Protein AF-A0A7J3U9I0-F1 (afdb_monomer_lite)

Sequence (97 aa):
MYSQPVFYPKKRVRLPVLFVVLMLVSSALPVAVAESNIKNSVKGYDKGVSWQPVVPLKKVTFVNFDENSYLDDYSYLAAVPTTVFYDKDGGRLFSYP

Foldseek 3Di:
DDDDDDDDDDDPPPVVVVVVVVVVVVVCVVVVVVVPPPVPPDLDCPPPPDVFAEDEDDDDQDDDDDPVDCPVVVSVVVLPFDDWDADPVVRYIYGHD

Secondary structure (DSSP, 8-state):
-PPPP-------THHHHHHHHHHHHHHHHHHHHHHHHHHHH----TTSSSSS-EEE----------TT-HHHHHHHHHHS---EEEETTTTEEEE--

Radius of gyration: 36.99 Å; chains: 1; bounding box: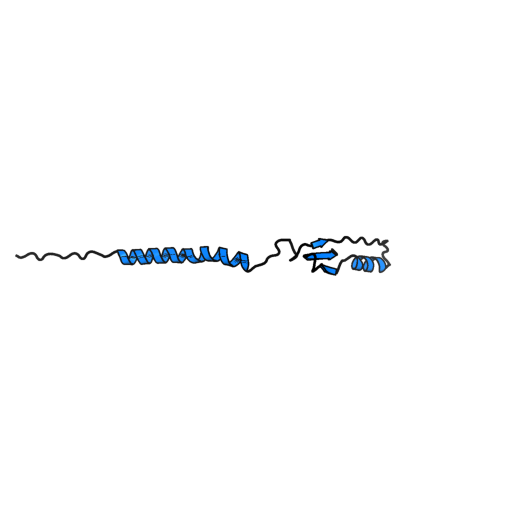 92×30×95 Å

pLDDT: mean 72.9, std 11.1, range [46.0, 91.0]

Structure (mmCIF, N/CA/C/O backbone):
data_AF-A0A7J3U9I0-F1
#
_entry.id   AF-A0A7J3U9I0-F1
#
loop_
_atom_site.group_PDB
_atom_site.id
_atom_site.type_symbol
_atom_site.label_atom_id
_atom_site.label_alt_id
_atom_site.label_comp_id
_atom_site.label_asym_id
_atom_site.label_entity_id
_atom_site.label_seq_id
_atom_site.pdbx_PDB_ins_code
_atom_site.Cartn_x
_atom_site.Cartn_y
_atom_site.Cartn_z
_atom_site.occupancy
_atom_site.B_iso_or_equiv
_atom_site.auth_seq_id
_atom_site.auth_comp_id
_atom_site.auth_asym_id
_atom_site.auth_atom_id
_atom_site.pdbx_PDB_model_num
ATOM 1 N N . MET A 1 1 ? 59.105 16.217 -81.661 1.00 47.66 1 MET A N 1
ATOM 2 C CA . MET A 1 1 ? 57.765 15.927 -81.107 1.00 47.66 1 MET A CA 1
ATOM 3 C C . MET A 1 1 ? 57.962 15.638 -79.621 1.00 47.66 1 MET A C 1
ATOM 5 O O . MET A 1 1 ? 58.440 14.565 -79.289 1.00 47.66 1 MET A O 1
ATOM 9 N N . TYR A 1 2 ? 57.783 16.636 -78.748 1.00 46.00 2 TYR A N 1
ATOM 10 C CA . TYR A 1 2 ? 58.023 16.487 -77.303 1.00 46.00 2 TYR A CA 1
ATOM 11 C C . TYR A 1 2 ? 56.730 16.038 -76.612 1.00 46.00 2 TYR A C 1
ATOM 13 O O . TYR A 1 2 ? 55.743 16.772 -76.624 1.00 46.00 2 TYR A O 1
ATOM 21 N N . SER A 1 3 ? 56.738 14.839 -76.024 1.00 58.91 3 SER A N 1
ATOM 22 C CA . SER A 1 3 ? 55.665 14.364 -75.143 1.00 58.91 3 SER A CA 1
ATOM 23 C C . SER A 1 3 ? 55.752 15.066 -73.792 1.00 58.91 3 SER A C 1
ATOM 25 O O . SER A 1 3 ? 56.786 15.016 -73.129 1.00 58.91 3 SER A O 1
ATOM 27 N N . GLN A 1 4 ? 54.658 15.702 -73.380 1.00 65.50 4 GLN A N 1
ATOM 28 C CA . GLN A 1 4 ? 54.516 16.294 -72.050 1.00 65.50 4 GLN A CA 1
ATOM 29 C C . GLN A 1 4 ? 54.206 15.194 -71.016 1.00 65.50 4 GLN A C 1
ATOM 31 O O . GLN A 1 4 ? 53.423 14.287 -71.319 1.00 65.50 4 GLN A O 1
ATOM 36 N N . PRO A 1 5 ? 54.764 15.249 -69.794 1.00 63.97 5 PRO A N 1
ATOM 37 C CA . PRO A 1 5 ? 54.437 14.286 -68.749 1.00 63.97 5 PRO A CA 1
ATOM 38 C C . PRO A 1 5 ? 53.038 14.556 -68.170 1.00 63.97 5 PRO A C 1
ATOM 40 O O . PRO A 1 5 ? 52.732 15.657 -67.714 1.00 63.97 5 PRO A O 1
ATOM 43 N N . VAL A 1 6 ? 52.185 13.529 -68.164 1.00 69.69 6 VAL A N 1
ATOM 44 C CA . VAL A 1 6 ? 50.837 13.583 -67.578 1.00 69.69 6 VAL A CA 1
ATOM 45 C C . VAL A 1 6 ? 50.936 13.399 -66.062 1.00 69.69 6 VAL A C 1
ATOM 47 O O . VAL A 1 6 ? 51.335 12.343 -65.573 1.00 69.69 6 VAL A O 1
ATOM 50 N N . PHE A 1 7 ? 50.567 14.435 -65.311 1.00 67.38 7 PHE A N 1
ATOM 51 C CA . PHE A 1 7 ? 50.587 14.434 -63.850 1.00 67.38 7 PHE A CA 1
ATOM 52 C C . PHE A 1 7 ? 49.279 13.838 -63.305 1.00 67.38 7 PHE A C 1
ATOM 54 O O . PHE A 1 7 ? 48.215 14.442 -63.437 1.00 67.38 7 PHE A O 1
ATOM 61 N N . TYR A 1 8 ? 49.336 12.659 -62.679 1.00 63.22 8 TYR A N 1
ATOM 62 C CA . TYR A 1 8 ? 48.174 12.061 -62.010 1.00 63.22 8 TYR A CA 1
ATOM 63 C C . TYR A 1 8 ? 48.123 12.483 -60.531 1.00 63.22 8 TYR A C 1
ATOM 65 O O . TYR A 1 8 ? 49.021 12.122 -59.763 1.00 63.22 8 TYR A O 1
ATOM 73 N N . PRO A 1 9 ? 47.089 13.218 -60.076 1.00 65.25 9 PRO A N 1
ATOM 74 C CA . PRO A 1 9 ? 46.998 13.628 -58.681 1.00 65.25 9 PRO A CA 1
ATOM 75 C C . PRO A 1 9 ? 46.636 12.442 -57.774 1.00 65.25 9 PRO A C 1
ATOM 77 O O . PRO A 1 9 ? 45.623 11.763 -57.953 1.00 65.25 9 PRO A O 1
ATOM 80 N N . LYS A 1 10 ? 47.456 12.215 -56.743 1.00 69.19 10 LYS A N 1
ATOM 81 C CA . LYS A 1 10 ? 47.233 11.196 -55.707 1.00 69.19 10 LYS A CA 1
ATOM 82 C C . LYS A 1 10 ? 46.006 11.566 -54.862 1.00 69.19 10 LYS A C 1
ATOM 84 O O . LYS A 1 10 ? 46.076 12.464 -54.022 1.00 69.19 10 LYS A O 1
ATOM 89 N N . LYS A 1 11 ? 44.878 10.872 -55.063 1.00 66.00 11 LYS A N 1
ATOM 90 C CA . LYS A 1 11 ? 43.642 11.091 -54.289 1.00 66.00 11 LYS A CA 1
ATOM 91 C C . LYS A 1 11 ? 43.878 10.800 -52.799 1.00 66.00 11 LYS A C 1
ATOM 93 O O . LYS A 1 11 ? 44.210 9.680 -52.415 1.00 66.00 11 LYS A O 1
ATOM 98 N N . ARG A 1 12 ? 43.703 11.809 -51.939 1.00 68.69 12 ARG A N 1
ATOM 99 C CA . ARG A 1 12 ? 43.782 11.670 -50.474 1.00 68.69 12 ARG A CA 1
ATOM 100 C C . ARG A 1 12 ? 42.434 11.177 -49.927 1.00 68.69 12 ARG A C 1
ATOM 102 O O . ARG A 1 12 ? 41.576 11.973 -49.580 1.00 68.69 12 ARG A O 1
ATOM 109 N N . VAL A 1 13 ? 42.262 9.857 -49.824 1.00 67.44 13 VAL A N 1
ATOM 110 C CA . VAL A 1 13 ? 41.005 9.195 -49.382 1.00 67.44 13 VAL A CA 1
ATOM 111 C C . VAL A 1 13 ? 40.817 9.205 -47.848 1.00 67.44 13 VAL A C 1
ATOM 113 O O . VAL A 1 13 ? 39.841 8.689 -47.324 1.00 67.44 13 VAL A O 1
ATOM 116 N N . ARG A 1 14 ? 41.729 9.823 -47.087 1.00 76.75 14 ARG A N 1
ATOM 117 C CA . ARG A 1 14 ? 41.706 9.798 -45.609 1.00 76.75 14 ARG A CA 1
ATOM 118 C C . ARG A 1 14 ? 40.547 10.596 -44.999 1.00 76.75 14 ARG A C 1
ATOM 120 O O . ARG A 1 14 ? 40.029 10.213 -43.960 1.00 76.75 14 ARG A O 1
ATOM 127 N N . LEU A 1 15 ? 40.139 11.684 -45.654 1.00 81.31 15 LEU A N 1
ATOM 128 C CA . LEU A 1 15 ? 39.080 12.569 -45.168 1.00 81.31 15 LEU A CA 1
ATOM 129 C C . LEU A 1 15 ? 37.677 11.929 -45.215 1.00 81.31 15 LEU A C 1
ATOM 131 O O . LEU A 1 15 ? 37.013 11.935 -44.184 1.00 81.31 15 LEU A O 1
ATOM 135 N N . PRO A 1 16 ? 37.213 11.326 -46.332 1.00 83.12 16 PRO A N 1
ATOM 136 C CA . PRO A 1 16 ? 35.890 10.697 -46.359 1.00 83.12 16 PRO A CA 1
ATOM 137 C C . PRO A 1 16 ? 35.786 9.490 -45.418 1.00 83.12 16 PRO A C 1
ATOM 139 O O . PRO A 1 16 ? 34.738 9.277 -44.820 1.00 83.12 16 PRO A O 1
ATOM 142 N N . VAL A 1 17 ? 36.874 8.738 -45.222 1.00 87.12 17 VAL A N 1
ATOM 143 C CA . VAL A 1 17 ? 36.898 7.602 -44.285 1.00 87.12 17 VAL A CA 1
ATOM 144 C C . VAL A 1 17 ? 36.684 8.071 -42.843 1.00 87.12 17 VAL A C 1
ATOM 146 O O . VAL A 1 17 ? 35.922 7.449 -42.110 1.00 87.12 17 VAL A O 1
ATOM 149 N N . LEU A 1 18 ? 37.282 9.201 -42.451 1.00 90.50 18 LEU A N 1
ATOM 150 C CA . LEU A 1 18 ? 37.069 9.796 -41.129 1.00 90.50 18 LEU A CA 1
ATOM 151 C C . LEU A 1 18 ? 35.592 10.157 -40.900 1.00 90.50 18 LEU A C 1
ATOM 153 O O . LEU A 1 18 ? 35.048 9.857 -39.841 1.00 90.50 18 LEU A O 1
ATOM 157 N N . PHE A 1 19 ? 34.936 10.757 -41.897 1.00 90.44 19 PHE A N 1
ATOM 158 C CA . PHE A 1 19 ? 33.518 11.124 -41.807 1.00 90.44 19 PHE A CA 1
ATOM 159 C C . PHE A 1 19 ? 32.603 9.907 -41.645 1.00 90.44 19 PHE A C 1
ATOM 161 O O . PHE A 1 19 ? 31.689 9.937 -40.825 1.00 90.44 19 PHE A O 1
ATOM 168 N N . VAL A 1 20 ? 32.877 8.823 -42.376 1.00 90.75 20 VAL A N 1
ATOM 169 C CA . VAL A 1 20 ? 32.106 7.573 -42.281 1.00 90.75 20 VAL A CA 1
ATOM 170 C C . VAL A 1 20 ? 32.248 6.950 -40.890 1.00 90.75 20 VAL A C 1
ATOM 172 O O . VAL A 1 20 ? 31.256 6.542 -40.292 1.00 90.75 20 VAL A O 1
ATOM 175 N N . VAL A 1 21 ? 33.464 6.930 -40.337 1.00 89.94 21 VAL A N 1
ATOM 176 C CA . VAL A 1 21 ? 33.707 6.425 -38.976 1.00 89.94 21 VAL A CA 1
ATOM 177 C C . VAL A 1 21 ? 32.987 7.284 -37.936 1.00 89.94 21 VAL A C 1
ATOM 179 O O . VAL A 1 21 ? 32.360 6.746 -37.027 1.00 89.94 21 VAL A O 1
ATOM 182 N N . LEU A 1 22 ? 33.008 8.609 -38.088 1.00 91.00 22 LEU A N 1
ATOM 183 C CA . LEU A 1 22 ? 32.349 9.526 -37.156 1.00 91.00 22 LEU A CA 1
ATOM 184 C C . LEU A 1 22 ? 30.818 9.367 -37.165 1.00 91.00 22 LEU A C 1
ATOM 186 O O . LEU A 1 22 ? 30.194 9.404 -36.106 1.00 91.00 22 LEU A O 1
ATOM 190 N N . MET A 1 23 ? 30.222 9.124 -38.338 1.00 87.25 23 MET A N 1
ATOM 191 C CA . MET A 1 23 ? 28.793 8.808 -38.475 1.00 87.25 23 MET A CA 1
ATOM 192 C C . MET A 1 23 ? 28.418 7.455 -37.856 1.00 87.25 23 MET A C 1
ATOM 194 O O . MET A 1 23 ? 27.354 7.324 -37.257 1.00 87.25 23 MET A O 1
ATOM 198 N N . LEU A 1 24 ? 29.284 6.446 -37.969 1.00 85.75 24 LEU A N 1
ATOM 199 C CA . LEU A 1 24 ? 29.040 5.145 -37.342 1.00 85.75 24 LEU A CA 1
ATOM 200 C C . LEU A 1 24 ? 29.098 5.246 -35.813 1.00 85.75 24 LEU A C 1
ATOM 202 O O . LEU A 1 24 ? 28.224 4.714 -35.131 1.00 85.75 24 LEU A O 1
ATOM 206 N N . VAL A 1 25 ? 30.068 5.986 -35.268 1.00 85.31 25 VAL A N 1
ATOM 207 C CA . VAL A 1 25 ? 30.203 6.180 -33.815 1.00 85.31 25 VAL A CA 1
ATOM 208 C C . VAL A 1 25 ? 29.043 7.001 -33.242 1.00 85.31 25 VAL A C 1
ATOM 210 O O . VAL A 1 25 ? 28.558 6.678 -32.159 1.00 85.31 25 VAL A O 1
ATOM 213 N N . SER A 1 26 ? 28.541 8.014 -33.959 1.00 81.88 26 SER A N 1
ATOM 214 C CA . SER A 1 26 ? 27.419 8.829 -33.470 1.00 81.88 26 SER A CA 1
ATOM 215 C C . SER A 1 26 ? 26.119 8.031 -33.317 1.00 81.88 26 SER A C 1
ATOM 217 O O . SER A 1 26 ? 25.340 8.310 -32.406 1.00 81.88 26 SER A O 1
ATOM 219 N N . SER A 1 27 ? 25.912 6.996 -34.139 1.00 77.19 27 SER A N 1
ATOM 220 C CA . SER A 1 27 ? 24.740 6.115 -34.053 1.00 77.19 27 SER A CA 1
ATOM 221 C C . SER A 1 27 ? 24.719 5.219 -32.806 1.00 77.19 27 SER A C 1
ATOM 223 O O . SER A 1 27 ? 23.649 4.794 -32.376 1.00 77.19 27 SER A O 1
ATOM 225 N N . ALA A 1 28 ? 25.879 4.962 -32.190 1.00 73.81 28 ALA A N 1
ATOM 226 C CA . ALA A 1 28 ? 26.002 4.097 -31.015 1.00 73.81 28 ALA A CA 1
ATOM 227 C C . ALA A 1 28 ? 25.819 4.843 -29.678 1.00 73.81 28 ALA A C 1
ATOM 229 O O . ALA A 1 28 ? 25.585 4.216 -28.644 1.00 73.81 28 ALA A O 1
ATOM 230 N N . LEU A 1 29 ? 25.893 6.180 -29.682 1.00 71.25 29 LEU A N 1
ATOM 231 C CA . LEU A 1 29 ? 25.771 7.004 -28.473 1.00 71.25 29 LEU A CA 1
ATOM 232 C C . LEU A 1 29 ? 24.406 6.883 -27.761 1.00 71.25 29 LEU A C 1
ATOM 234 O O . LEU A 1 29 ? 24.408 6.767 -26.537 1.00 71.25 29 LEU A O 1
ATOM 238 N N . PRO A 1 30 ? 23.245 6.857 -28.448 1.00 70.06 30 PRO A N 1
ATOM 239 C CA . PRO A 1 30 ? 21.945 6.790 -27.772 1.00 70.06 30 PRO A CA 1
ATOM 240 C C . PRO A 1 30 ? 21.745 5.497 -26.969 1.00 70.06 30 PRO A C 1
ATOM 242 O O . PRO A 1 30 ? 21.123 5.520 -25.910 1.00 70.06 30 PRO A O 1
ATOM 245 N N . VAL A 1 31 ? 22.308 4.379 -27.443 1.00 69.25 31 VAL A N 1
ATOM 246 C CA . VAL A 1 31 ? 22.174 3.057 -26.807 1.00 69.25 31 VAL A CA 1
ATOM 247 C C . VAL A 1 31 ? 22.924 3.005 -25.473 1.00 69.25 31 VAL A C 1
ATOM 249 O O . VAL A 1 31 ? 22.393 2.497 -24.491 1.00 69.25 31 VAL A O 1
ATOM 252 N N . ALA A 1 32 ? 24.117 3.604 -25.399 1.00 64.75 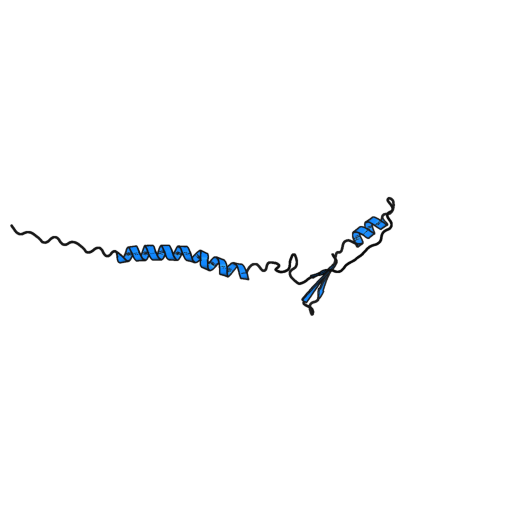32 ALA A N 1
ATOM 253 C CA . ALA A 1 32 ? 24.908 3.656 -24.167 1.00 64.75 32 ALA A CA 1
ATOM 254 C C . ALA A 1 32 ? 24.303 4.583 -23.090 1.00 64.75 32 ALA A C 1
ATOM 256 O O . ALA A 1 32 ? 24.536 4.393 -21.897 1.00 64.75 32 ALA A O 1
ATOM 257 N N . VAL A 1 33 ? 23.525 5.593 -23.496 1.00 64.12 33 VAL A N 1
ATOM 258 C CA . VAL A 1 33 ? 22.925 6.586 -22.583 1.00 64.12 33 VAL A CA 1
ATOM 259 C C . VAL A 1 33 ? 21.529 6.158 -22.095 1.00 64.12 33 VAL A C 1
ATOM 261 O O . VAL A 1 33 ? 21.072 6.616 -21.044 1.00 64.12 33 VAL A O 1
ATOM 264 N N . ALA A 1 34 ? 20.858 5.248 -22.808 1.00 59.84 34 ALA A N 1
ATOM 265 C CA . ALA A 1 34 ? 19.535 4.744 -22.438 1.00 59.84 34 ALA A CA 1
ATOM 266 C C . ALA A 1 34 ? 19.550 3.864 -21.170 1.00 59.84 34 ALA A C 1
ATOM 268 O O . ALA A 1 34 ? 18.651 3.978 -20.337 1.00 59.84 34 ALA A O 1
ATOM 269 N N . GLU A 1 35 ? 20.580 3.036 -20.963 1.00 57.03 35 GLU A N 1
ATOM 270 C CA . GLU A 1 35 ? 20.673 2.177 -19.768 1.00 57.03 35 GLU A CA 1
ATOM 271 C C . GLU A 1 35 ? 20.998 2.942 -18.474 1.00 57.03 35 GLU A C 1
ATOM 273 O O . GLU A 1 35 ? 20.634 2.492 -17.385 1.00 57.03 35 GLU A O 1
ATOM 278 N N . SER A 1 36 ? 21.664 4.099 -18.559 1.00 57.50 36 SER A N 1
ATOM 279 C CA . SER A 1 36 ? 22.153 4.822 -17.375 1.00 57.50 36 SER A CA 1
ATOM 280 C C . SER A 1 36 ? 21.109 5.740 -16.729 1.00 57.50 36 SER A C 1
ATOM 282 O O . SER A 1 36 ? 21.162 5.965 -15.520 1.00 57.50 36 SER A O 1
ATOM 284 N N . ASN A 1 37 ? 20.130 6.234 -17.496 1.00 53.38 37 ASN A N 1
ATOM 285 C CA . ASN A 1 37 ? 19.139 7.199 -17.003 1.00 53.38 37 ASN A CA 1
ATOM 286 C C . ASN A 1 37 ? 17.855 6.558 -16.451 1.00 53.38 37 ASN A C 1
ATOM 288 O O . ASN A 1 37 ? 17.164 7.171 -15.638 1.00 53.38 37 ASN A O 1
ATOM 292 N N . ILE A 1 38 ? 17.533 5.320 -16.837 1.00 54.81 38 ILE A N 1
ATOM 293 C CA . ILE A 1 38 ? 16.250 4.701 -16.458 1.00 54.81 38 ILE A CA 1
ATOM 294 C C . ILE A 1 38 ? 16.299 4.083 -15.053 1.00 54.81 38 ILE A C 1
ATOM 296 O O . ILE A 1 38 ? 15.310 4.154 -14.326 1.00 54.81 38 ILE A O 1
ATOM 300 N N . LYS A 1 39 ? 17.451 3.560 -14.610 1.00 52.19 39 LYS A N 1
ATOM 301 C CA . LYS A 1 39 ? 17.574 2.926 -13.280 1.00 52.19 39 LYS A CA 1
ATOM 302 C C . LYS A 1 39 ? 17.402 3.896 -12.104 1.00 52.19 39 LYS A C 1
ATOM 304 O O . LYS A 1 39 ? 17.029 3.459 -11.023 1.00 52.19 39 LYS A O 1
ATOM 309 N N . ASN A 1 40 ? 17.646 5.193 -12.306 1.00 54.28 40 ASN A N 1
ATOM 310 C CA . ASN A 1 40 ? 17.641 6.186 -11.223 1.00 54.28 40 ASN A CA 1
ATOM 311 C C . ASN A 1 40 ? 16.427 7.133 -11.227 1.00 54.28 40 ASN A C 1
ATOM 313 O O . ASN A 1 40 ? 16.229 7.844 -10.246 1.00 54.28 40 ASN A O 1
ATOM 317 N N . SER A 1 41 ? 15.616 7.166 -12.295 1.00 55.53 41 SER A N 1
ATOM 318 C CA . SER A 1 41 ? 14.526 8.150 -12.430 1.00 55.53 41 SER A CA 1
ATOM 319 C C . SER A 1 41 ? 13.122 7.584 -12.209 1.00 55.53 41 SER A C 1
ATOM 321 O O . SER A 1 41 ? 12.195 8.357 -11.972 1.00 55.53 41 SER A O 1
ATOM 323 N N . VAL A 1 42 ? 12.937 6.264 -12.261 1.00 55.16 42 VAL A N 1
ATOM 324 C CA . VAL A 1 42 ? 11.654 5.628 -11.936 1.00 55.16 42 VAL A CA 1
ATOM 325 C C . VAL A 1 42 ? 11.884 4.727 -10.741 1.00 55.16 42 VAL A C 1
ATOM 327 O O . VAL A 1 42 ? 12.241 3.560 -10.873 1.00 55.16 42 VAL A O 1
ATOM 330 N N . LYS A 1 43 ? 11.686 5.296 -9.550 1.00 57.56 43 LYS A N 1
ATOM 331 C CA . LYS A 1 43 ? 11.598 4.535 -8.306 1.00 57.56 43 LYS A CA 1
ATOM 332 C C . LYS A 1 43 ? 10.262 3.787 -8.314 1.00 57.56 43 LYS A C 1
ATOM 334 O O . LYS A 1 43 ? 9.296 4.206 -7.684 1.00 57.56 43 LYS A O 1
ATOM 339 N N . GLY A 1 44 ? 10.188 2.744 -9.136 1.00 55.09 44 GLY A N 1
ATOM 340 C CA . GLY A 1 44 ? 9.104 1.779 -9.100 1.00 55.09 44 GLY A CA 1
ATOM 341 C C . GLY A 1 44 ? 9.063 1.108 -7.732 1.00 55.09 44 GLY A C 1
ATOM 342 O O . GLY A 1 44 ? 10.038 1.108 -6.978 1.00 55.09 44 GLY A O 1
ATOM 343 N N . TYR A 1 45 ? 7.908 0.566 -7.381 1.00 55.06 45 TYR A N 1
ATOM 344 C CA . TYR A 1 45 ? 7.772 -0.149 -6.130 1.00 55.06 45 TYR A CA 1
ATOM 345 C C . TYR A 1 45 ? 8.467 -1.520 -6.225 1.00 55.06 45 TYR A C 1
ATOM 347 O O . TYR A 1 45 ? 7.870 -2.500 -6.661 1.00 55.06 45 TYR A O 1
ATOM 355 N N . ASP A 1 46 ? 9.720 -1.612 -5.778 1.00 56.78 46 ASP A N 1
ATOM 356 C CA . ASP A 1 46 ? 10.498 -2.868 -5.783 1.00 56.78 46 ASP A CA 1
ATOM 357 C C . ASP A 1 46 ? 9.886 -3.985 -4.906 1.00 56.78 46 ASP A C 1
ATOM 359 O O . ASP A 1 46 ? 10.345 -5.126 -4.930 1.00 56.78 46 ASP A O 1
ATOM 363 N N . LYS A 1 47 ? 8.860 -3.670 -4.099 1.00 58.59 47 LYS A N 1
ATOM 364 C CA . LYS A 1 47 ? 8.246 -4.567 -3.103 1.00 58.59 47 LYS A CA 1
ATOM 365 C C . LYS A 1 47 ? 6.738 -4.817 -3.302 1.00 58.59 47 LYS A C 1
ATOM 367 O O . LYS A 1 47 ? 6.097 -5.321 -2.384 1.00 58.59 47 LYS A O 1
ATOM 372 N N . GLY A 1 48 ? 6.158 -4.496 -4.465 1.00 61.41 48 GLY A N 1
ATOM 373 C CA . GLY A 1 48 ? 4.718 -4.677 -4.755 1.00 61.41 48 GLY A CA 1
ATOM 374 C C . GLY A 1 48 ? 3.955 -3.350 -4.817 1.00 61.41 48 GLY A C 1
ATOM 375 O O . GLY A 1 48 ? 4.559 -2.333 -5.073 1.00 61.41 48 GLY A O 1
ATOM 376 N N . VAL A 1 49 ? 2.644 -3.285 -4.574 1.00 64.19 49 VAL A N 1
ATOM 377 C CA . VAL A 1 49 ? 1.847 -2.028 -4.672 1.00 64.19 49 VAL A CA 1
ATOM 378 C C . VAL A 1 49 ? 2.177 -0.956 -3.607 1.00 64.19 49 VAL A C 1
ATOM 380 O O . VAL A 1 49 ? 1.405 -0.028 -3.380 1.00 64.19 49 VAL A O 1
ATOM 383 N N . SER A 1 50 ? 3.292 -1.086 -2.886 1.00 62.72 50 SER A N 1
ATOM 384 C CA . SER A 1 50 ? 3.652 -0.259 -1.730 1.00 62.72 50 SER A CA 1
ATOM 385 C C . SER A 1 50 ? 5.124 0.153 -1.761 1.00 62.72 50 SER A C 1
ATOM 387 O O . SER A 1 50 ? 6.000 -0.629 -2.121 1.00 62.72 50 SER A O 1
ATOM 389 N N . TRP A 1 51 ? 5.411 1.395 -1.354 1.00 73.19 51 TRP A N 1
ATOM 390 C CA . TRP A 1 51 ? 6.764 1.990 -1.352 1.00 73.19 51 TRP A CA 1
ATOM 391 C C . TRP A 1 51 ? 7.645 1.546 -0.187 1.00 73.19 51 TRP A C 1
ATOM 393 O O . TRP A 1 51 ? 8.827 1.882 -0.164 1.00 73.19 51 TRP A O 1
ATOM 403 N N . GLN A 1 52 ? 7.096 0.791 0.762 1.00 72.75 52 GLN A N 1
ATOM 404 C CA . GLN A 1 52 ? 7.780 0.328 1.966 1.00 72.75 52 GLN A CA 1
ATOM 405 C C . GLN A 1 52 ? 7.241 -1.061 2.362 1.00 72.75 52 GLN A C 1
ATOM 407 O O . GLN A 1 52 ? 6.106 -1.372 1.994 1.00 72.75 52 GLN A O 1
ATOM 412 N N . PRO A 1 53 ? 8.011 -1.918 3.075 1.00 73.75 53 PRO A N 1
ATOM 413 C CA . PRO A 1 53 ? 7.526 -3.204 3.566 1.00 73.75 53 PRO A CA 1
ATOM 414 C C . PRO A 1 53 ? 6.211 -3.080 4.328 1.00 73.75 53 PRO A C 1
ATOM 416 O O . PRO A 1 53 ? 6.103 -2.284 5.265 1.00 73.75 53 PRO A O 1
ATOM 419 N N . VAL A 1 54 ? 5.240 -3.893 3.921 1.00 73.56 54 VAL A N 1
ATOM 420 C CA . VAL A 1 54 ? 3.904 -3.933 4.507 1.00 73.56 54 VAL A CA 1
ATOM 421 C C . VAL A 1 54 ? 3.771 -5.150 5.415 1.00 73.56 54 VAL A C 1
ATOM 423 O O . VAL A 1 54 ? 4.099 -6.267 5.018 1.00 73.56 54 VAL A O 1
ATOM 426 N N . VAL A 1 55 ? 3.259 -4.936 6.623 1.00 77.94 55 VAL A N 1
ATOM 427 C CA . VAL A 1 55 ? 2.815 -5.991 7.534 1.00 77.94 55 VAL A CA 1
ATOM 428 C C . VAL A 1 55 ? 1.283 -6.028 7.485 1.00 77.94 55 VAL A C 1
ATOM 430 O O . VAL A 1 55 ? 0.652 -5.101 8.000 1.00 77.94 55 VAL A O 1
ATOM 433 N N . PRO A 1 56 ? 0.670 -7.048 6.856 1.00 72.19 56 PRO A N 1
ATOM 434 C CA . PRO A 1 56 ? -0.780 -7.168 6.810 1.00 72.19 56 PRO A CA 1
ATOM 435 C C . PRO A 1 56 ? -1.315 -7.590 8.181 1.00 72.19 56 PRO A C 1
ATOM 437 O O . PRO A 1 56 ? -0.899 -8.606 8.743 1.00 72.19 56 PRO A O 1
ATOM 440 N N . LEU A 1 57 ? -2.252 -6.815 8.718 1.00 73.38 57 LEU A 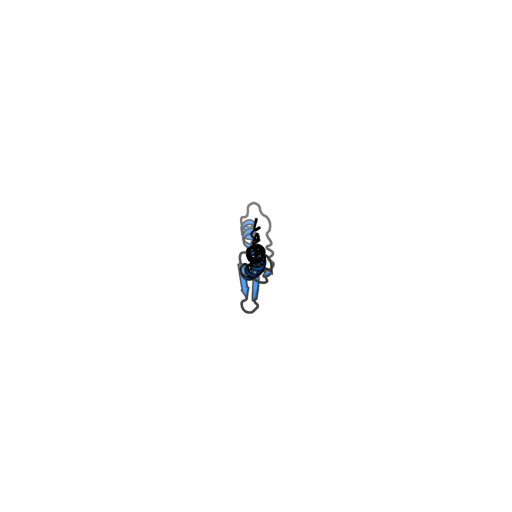N 1
ATOM 441 C CA . LEU A 1 57 ? -3.019 -7.183 9.907 1.00 73.38 57 LEU A CA 1
ATOM 442 C C . LEU A 1 57 ? -4.263 -7.987 9.488 1.00 73.38 57 LEU A C 1
ATOM 444 O O . LEU A 1 57 ? -4.727 -7.866 8.364 1.00 73.38 57 LEU A O 1
ATOM 448 N N . LYS A 1 58 ? -4.792 -8.859 10.352 1.00 73.75 58 LYS A N 1
ATOM 449 C CA . LYS A 1 58 ? -5.998 -9.653 10.048 1.00 73.75 58 LYS A CA 1
ATOM 450 C C . LYS A 1 58 ? -7.147 -9.212 10.949 1.00 73.75 58 LYS A C 1
ATOM 452 O O . LYS A 1 58 ? -6.966 -9.170 12.166 1.00 73.75 58 LYS A O 1
ATOM 457 N N . LYS A 1 59 ? -8.321 -8.949 10.369 1.00 72.31 59 LYS A N 1
ATOM 458 C CA . LYS A 1 59 ? -9.589 -8.763 11.091 1.00 72.31 59 LYS A CA 1
ATOM 459 C C . LYS A 1 59 ? -10.584 -9.826 10.666 1.00 72.31 59 LYS A C 1
ATOM 461 O O . LYS A 1 59 ? -10.675 -10.170 9.494 1.00 72.31 59 LYS A O 1
ATOM 466 N N . VAL A 1 60 ? -11.329 -10.333 11.636 1.00 74.88 60 VAL A N 1
ATOM 467 C CA . VAL A 1 60 ? -12.472 -11.212 11.400 1.00 74.88 60 VAL A CA 1
ATOM 468 C C . VAL A 1 60 ? -13.678 -10.528 12.021 1.00 74.88 60 VAL A C 1
ATOM 470 O O . VAL A 1 60 ? -13.648 -10.194 13.206 1.00 74.88 60 VAL A O 1
ATOM 473 N N . THR A 1 61 ? -14.714 -10.298 11.221 1.00 76.38 61 THR A N 1
ATOM 474 C CA . THR A 1 61 ? -15.998 -9.779 11.694 1.00 76.38 61 THR A CA 1
ATOM 475 C C . THR A 1 61 ? -17.003 -10.919 11.622 1.00 76.38 61 THR A C 1
ATOM 477 O O . THR A 1 61 ? -17.269 -11.439 10.542 1.00 76.38 61 THR A O 1
ATOM 480 N N . PHE A 1 62 ? -17.533 -11.331 12.771 1.00 79.50 62 PHE A N 1
ATOM 481 C CA . PHE A 1 62 ? -18.608 -12.315 12.828 1.00 79.50 62 PHE A CA 1
ATOM 482 C C . PHE A 1 62 ? -19.945 -11.591 12.773 1.00 79.50 62 PHE A C 1
ATOM 484 O O . PHE A 1 62 ? -20.200 -10.698 13.579 1.00 79.50 62 PHE A O 1
ATOM 491 N N . VAL A 1 63 ? -20.789 -11.999 11.834 1.00 77.75 63 VAL A N 1
ATOM 492 C CA . VAL A 1 63 ? -22.161 -11.518 11.688 1.00 77.75 63 VAL A CA 1
ATOM 493 C C . VAL A 1 63 ? -23.094 -12.711 11.613 1.00 77.75 63 VAL A C 1
ATOM 495 O O . VAL A 1 63 ? -22.744 -13.743 11.040 1.00 77.75 63 VAL A O 1
ATOM 498 N N . ASN A 1 64 ? -24.269 -12.574 12.216 1.00 80.38 64 ASN A N 1
ATOM 499 C CA . ASN A 1 64 ? -25.365 -13.504 12.008 1.00 80.38 64 ASN A CA 1
ATOM 500 C C . ASN A 1 64 ? -26.238 -12.936 10.886 1.00 80.38 64 ASN A C 1
ATOM 502 O O . ASN A 1 64 ? -26.694 -11.803 11.016 1.00 80.38 64 ASN A O 1
ATOM 506 N N . PHE A 1 65 ? -26.408 -13.682 9.796 1.00 80.69 65 PHE A N 1
ATOM 507 C CA . PHE A 1 65 ? -27.140 -13.216 8.617 1.00 80.69 65 PHE A CA 1
ATOM 508 C C . PHE A 1 65 ? -28.633 -13.056 8.930 1.00 80.69 65 PHE A C 1
ATOM 510 O O . PHE A 1 65 ? -29.258 -13.991 9.437 1.00 80.69 65 PHE A O 1
ATOM 517 N N . ASP A 1 66 ? -29.190 -11.889 8.612 1.00 84.44 66 ASP A N 1
ATOM 518 C CA . ASP A 1 66 ? -30.614 -11.578 8.742 1.00 84.44 66 ASP A CA 1
ATOM 519 C C . ASP A 1 66 ? -31.015 -10.600 7.633 1.00 84.44 66 ASP A C 1
ATOM 521 O O . ASP A 1 66 ? -30.645 -9.432 7.666 1.00 84.44 66 ASP A O 1
ATOM 525 N N . GLU A 1 67 ? -31.819 -11.075 6.679 1.00 82.94 67 GLU A N 1
ATOM 526 C CA . GLU A 1 67 ? -32.230 -10.338 5.475 1.00 82.94 67 GLU A CA 1
ATOM 527 C C . GLU A 1 67 ? -32.918 -8.991 5.766 1.00 82.94 67 GLU A C 1
ATOM 529 O O . GLU A 1 67 ? -32.917 -8.101 4.919 1.00 82.94 67 GLU A O 1
ATOM 534 N N . ASN A 1 68 ? -33.510 -8.819 6.952 1.00 87.69 68 ASN A N 1
ATOM 535 C CA . ASN A 1 68 ? -34.235 -7.595 7.307 1.00 87.69 68 ASN A CA 1
ATOM 536 C C . ASN A 1 68 ? -33.417 -6.632 8.179 1.00 87.69 68 ASN A C 1
ATOM 538 O O . ASN A 1 68 ? -33.913 -5.564 8.554 1.00 87.69 68 ASN A O 1
ATOM 542 N N . SER A 1 69 ? -32.196 -7.007 8.553 1.00 82.00 69 SER A N 1
ATOM 543 C CA . SER A 1 69 ? -31.373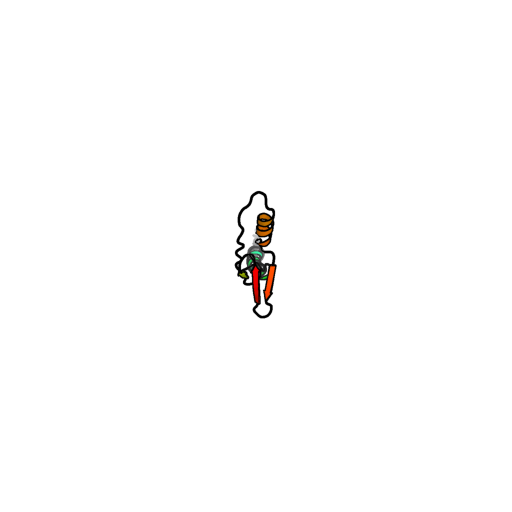 -6.262 9.495 1.00 82.00 69 SER A CA 1
ATOM 544 C C . SER A 1 69 ? -30.270 -5.519 8.766 1.00 82.00 69 SER A C 1
ATOM 546 O O . SER A 1 69 ? -29.440 -6.131 8.129 1.00 82.00 69 SER A O 1
ATOM 548 N N . TYR A 1 70 ? -30.166 -4.202 8.946 1.00 85.25 70 TYR A N 1
ATOM 549 C CA . TYR A 1 70 ? -29.042 -3.429 8.392 1.00 85.25 70 TYR A CA 1
ATOM 550 C C . TYR A 1 70 ? -27.702 -3.700 9.097 1.00 85.25 70 TYR A C 1
ATOM 552 O O . TYR A 1 70 ? -26.661 -3.159 8.717 1.00 85.25 70 TYR A O 1
ATOM 560 N N . LEU A 1 71 ? -27.717 -4.454 10.200 1.00 86.31 71 LEU A N 1
ATOM 561 C CA . LEU A 1 71 ? -26.541 -4.653 11.037 1.00 86.31 71 LEU A CA 1
ATOM 562 C C . LEU A 1 71 ? -25.456 -5.455 10.313 1.00 86.31 71 LEU A C 1
ATOM 564 O O . LEU A 1 71 ? -24.274 -5.179 10.522 1.00 86.31 71 LEU A O 1
ATOM 568 N N . ASP A 1 72 ? -25.826 -6.430 9.488 1.00 82.62 72 ASP A N 1
ATOM 569 C CA . ASP A 1 72 ? -24.877 -7.253 8.739 1.00 82.62 72 ASP A CA 1
ATOM 570 C C . ASP A 1 72 ? -24.187 -6.455 7.618 1.00 82.62 72 ASP A C 1
ATOM 572 O O . ASP A 1 72 ? -22.962 -6.527 7.500 1.00 82.62 72 ASP A O 1
ATOM 576 N N . ASP A 1 73 ? -24.917 -5.590 6.916 1.00 85.88 73 ASP A N 1
ATOM 577 C CA . ASP A 1 73 ? -24.404 -4.667 5.903 1.00 85.88 73 ASP A CA 1
ATOM 578 C C . ASP A 1 73 ? -23.384 -3.685 6.497 1.00 85.88 73 ASP A C 1
ATOM 580 O O . ASP A 1 73 ? -22.264 -3.534 5.994 1.00 85.88 73 ASP A O 1
ATOM 584 N N . TYR A 1 74 ? -23.719 -3.039 7.622 1.00 85.50 74 TYR A N 1
ATOM 585 C CA . TYR A 1 74 ? -22.780 -2.141 8.305 1.00 85.50 74 TYR A CA 1
ATOM 586 C C . TYR A 1 74 ? -21.564 -2.886 8.856 1.00 85.50 74 TYR A C 1
ATOM 588 O O . TYR A 1 74 ? -20.451 -2.354 8.859 1.00 85.50 74 TYR A O 1
ATOM 596 N N . SER A 1 75 ? -21.752 -4.126 9.297 1.00 82.75 75 SER A N 1
ATOM 597 C CA . SER A 1 75 ? -20.664 -4.973 9.776 1.00 82.75 75 SER A CA 1
ATOM 598 C C . SER A 1 75 ? -19.736 -5.415 8.642 1.00 82.75 75 SER A C 1
ATOM 600 O O . SER A 1 75 ? -18.522 -5.470 8.844 1.00 82.75 75 SER A O 1
ATOM 602 N N . TYR A 1 76 ? -20.273 -5.663 7.444 1.00 80.69 76 TYR A N 1
ATOM 603 C CA . TYR A 1 76 ? -19.494 -5.907 6.231 1.00 80.69 76 TYR A CA 1
ATOM 604 C C . TYR A 1 76 ? -18.665 -4.675 5.852 1.00 80.69 76 TYR A C 1
ATOM 606 O O . TYR A 1 76 ? -17.451 -4.778 5.672 1.00 80.69 76 TYR A O 1
ATOM 614 N N . LEU A 1 77 ? -19.271 -3.483 5.840 1.00 82.12 77 LEU A N 1
ATOM 615 C CA . LEU A 1 77 ? -18.550 -2.230 5.582 1.00 82.12 77 LEU A CA 1
ATOM 616 C C . LEU A 1 77 ? -17.468 -1.946 6.634 1.00 82.12 77 LEU A C 1
ATOM 618 O O . LEU A 1 77 ? -16.395 -1.459 6.294 1.00 82.1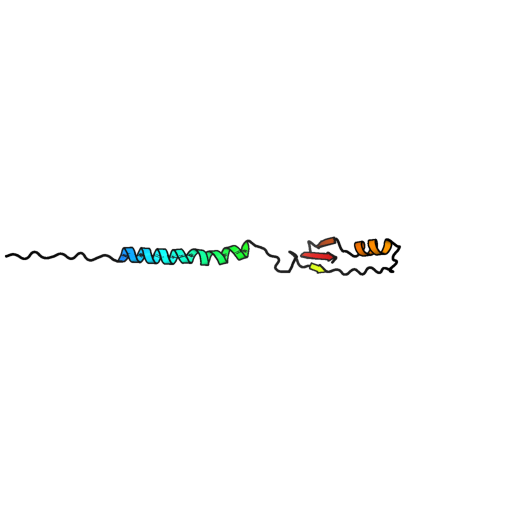2 77 LEU A O 1
ATOM 622 N N . ALA A 1 78 ? -17.709 -2.292 7.899 1.00 79.19 78 ALA A N 1
ATOM 623 C CA . ALA A 1 78 ? -16.720 -2.178 8.970 1.00 79.19 78 ALA A CA 1
ATOM 624 C C . ALA A 1 78 ? -15.630 -3.269 8.927 1.00 79.19 78 ALA A C 1
ATOM 626 O O . ALA A 1 78 ? -14.606 -3.147 9.616 1.00 79.19 78 ALA A O 1
ATOM 627 N N . ALA A 1 79 ? -15.854 -4.354 8.181 1.00 76.88 79 ALA A N 1
ATOM 628 C CA . ALA A 1 79 ? -14.843 -5.359 7.878 1.00 76.88 79 ALA A CA 1
ATOM 629 C C . ALA A 1 79 ? -13.911 -4.882 6.760 1.00 76.88 79 ALA A C 1
ATOM 631 O O . ALA A 1 79 ? -12.735 -5.239 6.779 1.00 76.88 79 ALA A O 1
ATOM 632 N N . VAL A 1 80 ? -14.411 -4.040 5.842 1.00 74.00 80 VAL A N 1
ATOM 633 C CA . VAL A 1 80 ? -13.563 -3.398 4.839 1.00 74.00 80 VAL A CA 1
ATOM 634 C C . VAL A 1 80 ? -12.591 -2.460 5.547 1.00 74.00 80 VAL A C 1
ATOM 636 O O . VAL A 1 80 ? -12.991 -1.629 6.367 1.00 74.00 80 VAL A O 1
ATOM 639 N N . PRO A 1 81 ? -11.300 -2.557 5.260 1.00 66.06 81 PRO A N 1
ATOM 640 C CA . PRO A 1 81 ? -10.309 -2.004 6.147 1.00 66.06 81 PRO A CA 1
ATOM 641 C C . PRO A 1 81 ? -9.692 -0.765 5.513 1.00 66.06 81 PRO A C 1
ATOM 643 O O . PRO A 1 81 ? -9.297 -0.727 4.350 1.00 66.06 81 PRO A O 1
ATOM 646 N N . THR A 1 82 ? -9.705 0.314 6.281 1.00 68.81 82 THR A N 1
ATOM 647 C CA . THR A 1 82 ? -9.568 1.670 5.734 1.00 68.81 82 THR A CA 1
ATOM 648 C C . THR A 1 82 ? -8.304 2.376 6.202 1.00 68.81 82 THR A C 1
ATOM 650 O O . THR A 1 82 ? -8.053 3.516 5.817 1.00 68.81 82 THR A O 1
ATOM 653 N N . THR A 1 83 ? -7.489 1.722 7.033 1.00 72.38 83 THR A N 1
ATOM 654 C CA . THR A 1 83 ? -6.393 2.381 7.747 1.00 72.38 83 THR A CA 1
ATOM 655 C C . THR A 1 83 ? -5.039 1.769 7.421 1.00 72.38 83 THR A C 1
ATOM 657 O O . THR A 1 83 ? -4.834 0.561 7.554 1.00 72.38 83 THR A O 1
ATOM 660 N N . VAL A 1 84 ? -4.089 2.634 7.070 1.00 76.69 84 VAL A N 1
ATOM 661 C CA . VAL A 1 84 ? -2.672 2.301 6.927 1.00 76.69 84 VAL A CA 1
ATOM 662 C C . VAL A 1 84 ? -1.887 3.153 7.918 1.00 76.69 84 VAL A C 1
ATOM 664 O O . VAL A 1 84 ? -1.999 4.378 7.909 1.00 76.69 84 VAL A O 1
ATOM 667 N N . PHE A 1 85 ? -1.090 2.515 8.767 1.00 81.56 85 PHE A N 1
ATOM 668 C CA . PHE A 1 85 ? -0.226 3.191 9.731 1.00 81.56 85 PHE A CA 1
ATOM 669 C C . PHE A 1 85 ? 1.224 3.100 9.277 1.00 81.56 85 PHE A C 1
ATOM 671 O O . PHE A 1 85 ? 1.668 2.056 8.802 1.00 81.56 85 PHE A O 1
ATOM 678 N N . TYR A 1 86 ? 1.974 4.186 9.440 1.00 84.44 86 TYR A N 1
ATOM 679 C CA . TYR A 1 86 ? 3.399 4.211 9.133 1.00 84.44 86 TYR A CA 1
ATOM 680 C C . TYR A 1 86 ? 4.216 4.333 10.416 1.00 84.44 86 TYR A C 1
ATOM 682 O O . TYR A 1 86 ? 4.137 5.345 11.113 1.00 84.44 86 TYR A O 1
ATOM 690 N N . ASP A 1 87 ? 5.012 3.306 10.702 1.00 83.00 87 ASP A N 1
ATOM 691 C CA . ASP A 1 87 ? 6.019 3.330 11.757 1.00 83.00 87 ASP A CA 1
ATOM 692 C C . ASP A 1 87 ? 7.319 3.919 11.195 1.00 83.00 87 ASP A C 1
ATOM 694 O O . ASP A 1 87 ? 8.000 3.306 10.364 1.00 83.00 87 ASP A O 1
ATOM 698 N N . LYS A 1 88 ? 7.633 5.141 11.640 1.00 80.19 88 LYS A N 1
ATOM 699 C CA . LYS A 1 88 ? 8.821 5.894 11.219 1.00 80.19 88 LYS A CA 1
ATOM 700 C C . LYS A 1 88 ? 10.115 5.295 11.759 1.00 80.19 88 LYS A C 1
ATOM 702 O O . LYS A 1 88 ? 11.121 5.369 11.059 1.00 80.19 88 LYS A O 1
ATOM 707 N N . ASP A 1 89 ? 10.082 4.704 12.949 1.00 83.44 89 ASP A N 1
ATOM 708 C CA . ASP A 1 89 ? 11.273 4.185 13.623 1.00 83.44 89 ASP A CA 1
ATOM 709 C C . ASP A 1 89 ? 11.643 2.804 13.069 1.00 83.44 89 ASP A C 1
ATOM 711 O O . ASP A 1 89 ? 12.812 2.505 12.827 1.00 83.44 89 ASP A O 1
ATOM 715 N N . GLY A 1 90 ? 10.636 1.967 12.799 1.00 78.62 90 GLY A N 1
ATOM 716 C CA . GLY A 1 90 ? 10.815 0.631 12.235 1.00 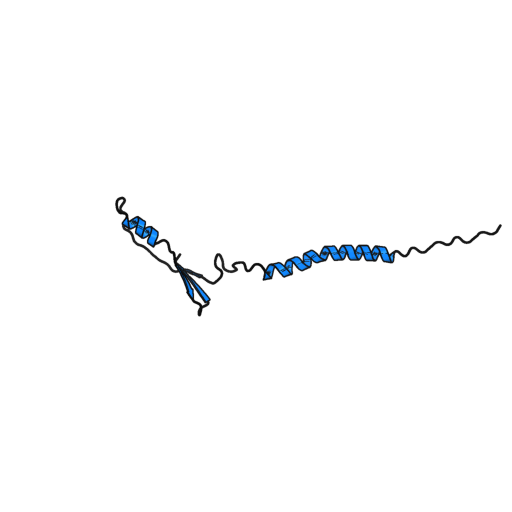78.62 90 GLY A CA 1
ATOM 717 C C . GLY A 1 90 ? 10.824 0.562 10.707 1.00 78.62 90 GLY A C 1
ATOM 718 O O . GLY A 1 90 ? 11.134 -0.504 10.166 1.00 78.62 90 GLY A O 1
ATOM 719 N N . GLY A 1 91 ? 10.460 1.645 10.009 1.00 81.31 91 GLY A N 1
ATOM 720 C CA . GLY A 1 91 ? 10.401 1.708 8.547 1.00 81.31 91 GLY A CA 1
ATOM 721 C C . GLY A 1 91 ? 9.383 0.740 7.937 1.00 81.31 91 GLY A C 1
ATOM 722 O O . GLY A 1 91 ? 9.681 0.085 6.937 1.00 81.31 91 GLY A O 1
ATOM 723 N N . ARG A 1 92 ? 8.197 0.602 8.545 1.00 81.44 92 ARG A N 1
ATOM 724 C CA . ARG A 1 92 ? 7.177 -0.389 8.144 1.00 81.44 92 ARG A CA 1
ATOM 725 C C . ARG A 1 92 ? 5.815 0.267 7.982 1.00 81.44 92 ARG A C 1
ATOM 727 O O . ARG A 1 92 ? 5.448 1.160 8.743 1.00 81.44 92 ARG A O 1
ATOM 734 N N . LEU A 1 93 ? 5.062 -0.203 6.997 1.00 79.94 93 LEU A N 1
ATOM 735 C CA . LEU A 1 93 ? 3.648 0.112 6.841 1.00 79.94 93 LEU A CA 1
ATOM 736 C C . LEU A 1 93 ? 2.833 -1.019 7.463 1.00 79.94 93 LEU A C 1
ATOM 738 O O . LEU A 1 93 ? 2.989 -2.179 7.095 1.00 79.94 93 LEU A O 1
ATOM 742 N N . PHE A 1 94 ? 1.943 -0.692 8.386 1.00 78.19 94 PHE A N 1
ATOM 743 C CA . PHE A 1 94 ? 0.912 -1.609 8.845 1.00 78.19 94 PHE A CA 1
ATOM 744 C C . PHE A 1 94 ? -0.332 -1.310 8.034 1.00 78.19 94 PHE A C 1
ATOM 746 O O . PHE A 1 94 ? -0.984 -0.287 8.243 1.00 78.19 94 PHE A O 1
ATOM 753 N N . SER A 1 95 ? -0.630 -2.170 7.068 1.00 72.69 95 SER A N 1
ATOM 754 C CA . SER A 1 95 ? -1.893 -2.089 6.353 1.00 72.69 95 SER A CA 1
ATOM 755 C C . SER A 1 95 ? -2.901 -2.968 7.064 1.00 72.69 95 SER A C 1
ATOM 757 O O . SER A 1 95 ? -2.599 -4.105 7.438 1.00 72.69 95 SER A O 1
ATOM 759 N N . TYR A 1 96 ? -4.104 -2.446 7.194 1.00 71.06 96 TYR A N 1
ATOM 760 C CA . TYR A 1 96 ? -5.279 -3.225 7.511 1.00 71.06 96 TYR A CA 1
ATOM 761 C C . TYR A 1 96 ? -5.921 -3.583 6.148 1.00 71.06 96 TYR A C 1
ATOM 763 O O . TYR A 1 96 ? -6.436 -2.670 5.504 1.00 71.06 96 TYR A O 1
ATOM 771 N N . PRO A 1 97 ? -5.725 -4.806 5.610 1.00 59.06 97 PRO A N 1
ATOM 772 C CA . PRO A 1 97 ? -6.418 -5.358 4.444 1.00 59.06 97 PRO A CA 1
ATOM 773 C C . PRO A 1 97 ? -7.698 -6.101 4.815 1.00 59.06 97 PRO A C 1
ATOM 775 O O . PRO A 1 97 ? -7.914 -6.375 6.022 1.00 59.06 97 PRO A O 1
#